Protein AF-A0A956P9X2-F1 (afdb_monomer_lite)

Secondary structure (DSSP, 8-state):
--S--S--HHHHHHHHTT---EEESSTTHHHHHTTSSEEE-TT-HHHHHHHHHHHHHSPP-HHHHHHHHHHS-HHHHHHHHHHHHHHHTT---

Radius of gyration: 16.07 Å; chains: 1; bounding box: 39×29×38 Å

Structure (mmCIF, N/CA/C/O backbone):
data_AF-A0A956P9X2-F1
#
_entry.id   AF-A0A956P9X2-F1
#
loop_
_atom_site.group_PDB
_atom_site.id
_atom_site.type_symbol
_atom_site.label_atom_id
_atom_site.label_alt_id
_atom_site.label_comp_id
_atom_site.label_asym_id
_atom_site.label_entity_id
_atom_site.label_seq_id
_atom_site.pdbx_PDB_ins_code
_atom_site.Cartn_x
_atom_site.Cartn_y
_atom_site.Cartn_z
_atom_site.occupancy
_atom_site.B_iso_or_equiv
_atom_site.auth_seq_id
_atom_site.auth_comp_id
_atom_site.auth_asym_id
_atom_site.auth_atom_id
_atom_site.pdbx_PDB_model_num
ATOM 1 N N . PRO A 1 1 ? 5.761 -8.962 -3.390 1.00 77.50 1 PRO A N 1
ATOM 2 C CA . PRO A 1 1 ? 4.279 -9.040 -3.437 1.00 77.50 1 PRO A CA 1
ATOM 3 C C . PRO A 1 1 ? 3.794 -10.295 -2.695 1.00 77.50 1 PRO A C 1
ATOM 5 O O . PRO A 1 1 ? 4.315 -11.381 -2.941 1.00 77.50 1 PRO A O 1
ATOM 8 N N . SER A 1 2 ? 2.880 -10.132 -1.736 1.00 79.62 2 SER A N 1
ATOM 9 C CA . SER A 1 2 ? 2.357 -11.211 -0.886 1.00 79.62 2 SER A CA 1
ATOM 10 C C . SER A 1 2 ? 1.257 -12.017 -1.594 1.00 79.62 2 SER A C 1
ATOM 12 O O . SER A 1 2 ? 0.611 -11.537 -2.527 1.00 79.62 2 SER A O 1
ATOM 14 N N . TRP A 1 3 ? 1.040 -13.265 -1.159 1.00 83.75 3 TRP A N 1
ATOM 15 C CA . TRP A 1 3 ? -0.036 -14.128 -1.677 1.00 83.75 3 TRP A CA 1
ATOM 16 C C . TRP A 1 3 ? -1.432 -13.635 -1.284 1.00 83.75 3 TRP A C 1
ATOM 18 O O . TRP A 1 3 ? -2.392 -13.874 -2.016 1.00 83.75 3 TRP A O 1
ATOM 28 N N . PHE A 1 4 ? -1.525 -12.944 -0.151 1.00 85.25 4 PHE A N 1
ATOM 29 C CA . PHE A 1 4 ? -2.716 -12.279 0.346 1.00 85.25 4 PHE A CA 1
ATOM 30 C C . PHE A 1 4 ? -2.280 -11.152 1.282 1.00 85.25 4 PHE A C 1
ATOM 32 O O . PHE A 1 4 ? -1.363 -11.348 2.078 1.00 85.25 4 PHE A O 1
ATOM 39 N N . GLU A 1 5 ? -2.942 -10.004 1.188 1.00 80.00 5 GLU A N 1
ATOM 40 C CA . GLU A 1 5 ? -2.684 -8.848 2.041 1.00 80.00 5 GLU A CA 1
ATOM 41 C C . GLU A 1 5 ? -4.008 -8.308 2.573 1.00 80.00 5 GLU A C 1
ATOM 43 O O . GLU A 1 5 ? -4.944 -8.077 1.796 1.00 80.00 5 GLU A O 1
ATOM 48 N N . THR A 1 6 ? -4.089 -8.116 3.892 1.00 80.31 6 THR A N 1
ATOM 49 C CA . THR A 1 6 ? -5.252 -7.479 4.520 1.00 80.31 6 THR A CA 1
ATOM 50 C C . THR A 1 6 ? -5.103 -5.968 4.530 1.00 80.31 6 THR A C 1
ATOM 52 O O . THR A 1 6 ? -6.007 -5.269 4.092 1.00 80.31 6 THR A O 1
ATOM 55 N N . CYS A 1 7 ? -3.949 -5.477 4.980 1.00 78.81 7 CYS A N 1
ATOM 56 C CA . CYS A 1 7 ? -3.555 -4.078 4.931 1.00 78.81 7 CYS A CA 1
ATOM 57 C C . CYS A 1 7 ? -2.032 -4.007 4.801 1.00 78.81 7 CYS A C 1
ATOM 59 O O . CYS A 1 7 ? -1.302 -4.309 5.745 1.00 78.81 7 CYS A O 1
ATOM 61 N N . GLY A 1 8 ? -1.542 -3.595 3.634 1.00 84.25 8 GLY A N 1
ATOM 62 C CA . GLY A 1 8 ? -0.109 -3.443 3.407 1.00 84.25 8 GLY A CA 1
ATOM 63 C C . GLY A 1 8 ? 0.407 -2.152 4.036 1.00 84.25 8 GLY A C 1
ATOM 64 O O . GLY A 1 8 ? 0.606 -1.186 3.306 1.00 84.25 8 GLY A O 1
ATOM 65 N N . LEU A 1 9 ? 0.634 -2.117 5.356 1.00 92.75 9 LEU A N 1
ATOM 66 C CA . LEU A 1 9 ? 1.110 -0.910 6.061 1.00 92.75 9 LEU A CA 1
ATOM 67 C C . LEU A 1 9 ? 2.417 -0.371 5.466 1.00 92.75 9 LEU A C 1
ATOM 69 O O . LEU A 1 9 ? 2.496 0.807 5.142 1.00 92.75 9 LEU A O 1
ATOM 73 N N . ALA A 1 10 ? 3.387 -1.246 5.194 1.00 93.50 10 ALA A N 1
ATOM 74 C CA . ALA A 1 10 ? 4.630 -0.852 4.528 1.00 93.50 10 ALA A CA 1
ATOM 75 C C . ALA A 1 10 ? 4.386 -0.267 3.120 1.00 93.50 10 ALA A C 1
ATOM 77 O O . ALA A 1 10 ? 5.082 0.646 2.680 1.00 93.50 10 ALA A O 1
ATOM 78 N N . SER A 1 11 ? 3.379 -0.772 2.400 1.00 94.38 11 SER A N 1
ATOM 79 C CA . SER A 1 11 ? 2.982 -0.227 1.097 1.00 94.38 11 SER A CA 1
ATOM 80 C C . SER A 1 11 ? 2.259 1.115 1.234 1.00 94.38 11 SER A C 1
ATOM 82 O O . SER A 1 11 ? 2.477 1.993 0.409 1.00 94.38 11 SER A O 1
ATOM 84 N N . LEU A 1 12 ? 1.450 1.314 2.278 1.00 94.69 12 LEU A N 1
ATOM 85 C CA . LEU A 1 12 ? 0.838 2.608 2.590 1.00 94.69 12 LEU A CA 1
ATOM 86 C C . LEU A 1 12 ? 1.894 3.653 2.963 1.00 94.69 12 LEU A C 1
ATOM 88 O O . LEU A 1 12 ? 1.833 4.768 2.461 1.00 94.69 12 LEU A O 1
ATOM 92 N N . GLU A 1 13 ? 2.897 3.293 3.762 1.00 95.44 13 GLU A N 1
ATOM 93 C CA . GLU A 1 13 ? 4.023 4.173 4.100 1.00 95.44 13 GLU A CA 1
ATOM 94 C C . GLU A 1 13 ? 4.819 4.572 2.851 1.00 95.44 13 GLU A C 1
ATOM 96 O O . GLU A 1 13 ? 5.082 5.754 2.624 1.00 95.44 13 GLU A O 1
ATOM 101 N N . ALA A 1 14 ? 5.151 3.606 1.988 1.00 95.00 14 ALA A N 1
ATOM 102 C CA . ALA A 1 14 ? 5.825 3.880 0.721 1.00 95.00 14 ALA A CA 1
ATOM 103 C C . ALA A 1 14 ? 4.988 4.795 -0.191 1.00 95.00 14 ALA A C 1
ATOM 105 O O . ALA A 1 14 ? 5.517 5.760 -0.749 1.00 95.00 14 ALA A O 1
ATOM 106 N N . ALA A 1 15 ? 3.684 4.530 -0.302 1.00 95.50 15 ALA 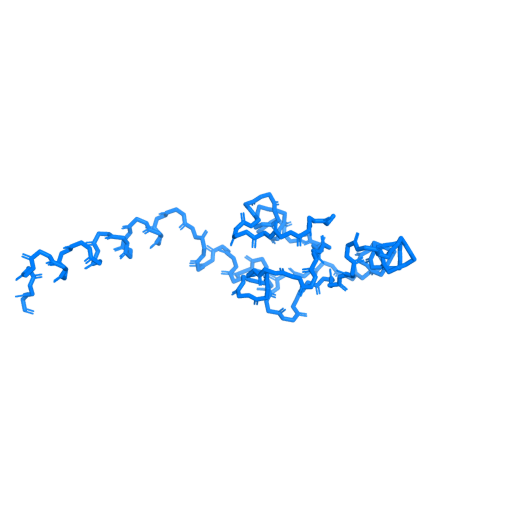A N 1
ATOM 107 C CA . ALA A 1 15 ? 2.759 5.352 -1.071 1.00 95.50 15 ALA A CA 1
ATOM 108 C C . ALA A 1 15 ? 2.648 6.779 -0.505 1.00 95.50 15 ALA A C 1
ATOM 110 O O . ALA A 1 15 ? 2.719 7.736 -1.269 1.00 95.50 15 ALA A O 1
ATOM 111 N N . ALA A 1 16 ? 2.561 6.944 0.819 1.00 94.88 16 ALA A N 1
ATOM 112 C CA . ALA A 1 16 ? 2.529 8.251 1.484 1.00 94.88 16 ALA A CA 1
ATOM 113 C C . ALA A 1 16 ? 3.801 9.079 1.225 1.00 94.88 16 ALA A C 1
ATOM 115 O O . ALA A 1 16 ? 3.746 10.305 1.173 1.00 94.88 16 ALA A O 1
ATOM 116 N N . LEU A 1 17 ? 4.941 8.417 1.005 1.00 94.81 17 LEU A N 1
ATOM 117 C CA . LEU A 1 17 ? 6.209 9.044 0.614 1.00 94.81 17 LEU A CA 1
ATOM 118 C C . LEU A 1 17 ? 6.324 9.312 -0.900 1.00 94.81 17 LEU A C 1
ATOM 120 O O . LEU A 1 17 ? 7.414 9.629 -1.386 1.00 94.81 17 LEU A O 1
ATOM 124 N N . GLY A 1 18 ? 5.233 9.154 -1.656 1.00 95.31 18 GLY A N 1
ATOM 125 C CA . GLY A 1 18 ? 5.202 9.363 -3.102 1.00 95.31 18 GLY A CA 1
ATOM 126 C C . GLY A 1 18 ? 5.984 8.314 -3.883 1.00 95.31 18 GLY A C 1
ATOM 127 O O . GLY A 1 18 ? 6.506 8.615 -4.951 1.00 95.31 18 GLY A O 1
ATOM 128 N N . ARG A 1 19 ? 6.147 7.095 -3.356 1.00 96.06 19 ARG A N 1
ATOM 129 C CA . ARG A 1 19 ? 6.844 6.015 -4.068 1.00 96.06 19 ARG A CA 1
ATOM 130 C C . ARG A 1 19 ? 5.857 5.152 -4.833 1.00 96.06 19 ARG A C 1
ATOM 132 O O . ARG A 1 19 ? 4.776 4.840 -4.344 1.00 96.06 19 ARG A O 1
ATOM 139 N N . ASN A 1 20 ? 6.274 4.724 -6.021 1.00 97.06 20 ASN A N 1
ATOM 140 C CA . ASN A 1 20 ? 5.529 3.749 -6.805 1.00 97.06 20 ASN A CA 1
ATOM 141 C C . ASN A 1 20 ? 5.503 2.421 -6.048 1.00 97.06 20 ASN A C 1
ATOM 143 O O . ASN A 1 20 ? 6.545 1.899 -5.646 1.00 97.06 20 ASN A O 1
ATOM 147 N N . VAL A 1 21 ? 4.304 1.883 -5.841 1.00 95.88 21 VAL A N 1
ATOM 148 C CA . VAL A 1 21 ? 4.095 0.658 -5.070 1.00 95.88 21 VAL A CA 1
ATOM 149 C C . VAL A 1 21 ? 3.757 -0.504 -5.992 1.00 95.88 21 VAL A C 1
ATOM 151 O O . VAL A 1 21 ? 2.839 -0.424 -6.806 1.00 95.88 21 VAL A O 1
ATOM 154 N N . VAL A 1 22 ? 4.506 -1.598 -5.845 1.00 96.56 22 VAL A N 1
ATOM 155 C CA . VAL A 1 22 ? 4.248 -2.866 -6.535 1.00 96.56 22 VAL A CA 1
ATOM 156 C C . VAL A 1 22 ? 3.606 -3.827 -5.545 1.00 96.56 22 VAL A C 1
ATOM 158 O O . VAL A 1 22 ? 4.240 -4.258 -4.578 1.00 96.56 22 VAL A O 1
ATOM 161 N N . VAL A 1 23 ? 2.350 -4.177 -5.786 1.00 96.06 23 VAL A N 1
ATOM 162 C CA . VAL A 1 23 ? 1.535 -5.009 -4.892 1.00 96.06 23 VAL A CA 1
ATOM 163 C C . VAL A 1 23 ? 0.915 -6.166 -5.665 1.00 96.06 23 VAL A C 1
ATOM 165 O O . VAL A 1 23 ? 0.860 -6.152 -6.894 1.00 96.06 23 VAL A O 1
ATOM 168 N N . SER A 1 24 ? 0.482 -7.212 -4.963 1.00 94.25 24 SER A N 1
ATOM 169 C CA . SER A 1 24 ? -0.250 -8.284 -5.634 1.00 94.25 24 SER A CA 1
ATOM 170 C C . SER A 1 24 ? -1.652 -7.830 -6.031 1.00 94.25 24 SER A C 1
ATOM 172 O O . SER A 1 24 ? -2.257 -6.969 -5.389 1.00 94.25 24 SER A O 1
ATOM 174 N N . ASP A 1 25 ? -2.194 -8.456 -7.069 1.00 89.81 25 ASP A N 1
ATOM 175 C CA . ASP A 1 25 ? -3.586 -8.314 -7.508 1.00 89.81 25 ASP A CA 1
ATOM 176 C C . ASP A 1 25 ? -4.605 -9.051 -6.615 1.00 89.81 25 ASP A C 1
ATOM 178 O O . ASP A 1 25 ? -5.771 -9.193 -6.986 1.00 89.81 25 ASP A O 1
ATOM 182 N N . ARG A 1 26 ? -4.181 -9.507 -5.429 1.00 90.25 26 ARG A N 1
ATOM 183 C CA . ARG A 1 26 ? -4.960 -10.344 -4.508 1.00 90.25 26 ARG A CA 1
ATOM 184 C C . ARG A 1 26 ? -5.294 -9.619 -3.211 1.00 90.25 26 ARG A C 1
ATOM 186 O O . ARG A 1 26 ? -4.675 -8.622 -2.851 1.00 90.25 26 ARG A O 1
ATOM 193 N N . GLY A 1 27 ? -6.239 -10.186 -2.462 1.00 86.88 27 GLY A N 1
ATOM 194 C CA . GLY A 1 27 ? -6.658 -9.656 -1.166 1.00 86.88 27 GLY A CA 1
ATOM 195 C C . GLY A 1 27 ? -7.351 -8.304 -1.294 1.00 86.88 27 GLY A C 1
ATOM 196 O O . GLY A 1 27 ? -8.173 -8.113 -2.191 1.00 86.88 27 GLY A O 1
ATOM 197 N N . TYR A 1 28 ? -7.029 -7.377 -0.392 1.00 89.19 28 TYR A N 1
ATOM 198 C CA . TYR A 1 28 ? -7.688 -6.068 -0.326 1.00 89.19 28 TYR A CA 1
ATOM 199 C C . TYR A 1 28 ? -6.837 -4.915 -0.875 1.00 89.19 28 TYR A C 1
ATOM 201 O O . TYR A 1 28 ? -7.195 -3.756 -0.699 1.00 89.19 28 TYR A O 1
ATOM 209 N N . THR A 1 29 ? -5.739 -5.189 -1.583 1.00 90.69 29 THR A N 1
ATOM 210 C CA . THR A 1 29 ? -4.801 -4.157 -2.072 1.00 90.69 29 THR A CA 1
ATOM 211 C C . THR A 1 29 ? -5.484 -3.071 -2.912 1.00 90.69 29 THR A C 1
ATOM 213 O O . THR A 1 29 ? -5.235 -1.884 -2.700 1.00 90.69 29 THR A O 1
ATOM 216 N N . ARG A 1 30 ? -6.431 -3.446 -3.781 1.00 92.56 30 ARG A N 1
ATOM 217 C CA . ARG A 1 30 ? -7.207 -2.495 -4.603 1.00 92.56 30 ARG A CA 1
ATOM 218 C C . ARG A 1 30 ? -8.083 -1.533 -3.806 1.00 92.56 30 ARG A C 1
ATOM 220 O O . ARG A 1 30 ? -8.327 -0.430 -4.281 1.00 92.56 30 ARG A O 1
ATOM 227 N N . TRP A 1 31 ? -8.512 -1.903 -2.600 1.00 91.62 31 TRP A N 1
ATOM 228 C CA . TRP A 1 31 ? -9.291 -1.009 -1.738 1.00 91.62 31 TRP A CA 1
ATOM 229 C C . TRP A 1 31 ? -8.463 0.175 -1.236 1.00 91.62 31 TRP A C 1
ATOM 231 O O . TRP A 1 31 ? -9.002 1.261 -1.051 1.00 91.62 31 TRP A O 1
ATOM 241 N N . TYR A 1 32 ? -7.158 -0.026 -1.042 1.00 91.69 32 TYR A N 1
ATOM 242 C CA . TYR A 1 32 ? -6.244 1.016 -0.574 1.00 91.69 32 TYR A CA 1
ATOM 243 C C . TYR A 1 32 ? -5.641 1.814 -1.734 1.00 91.69 32 TYR A C 1
ATOM 245 O O . TYR A 1 32 ? -5.578 3.045 -1.692 1.00 91.69 32 TYR A O 1
ATOM 253 N N . PHE A 1 33 ? -5.190 1.121 -2.783 1.00 93.44 33 PHE A N 1
ATOM 254 C CA . PHE A 1 33 ? -4.367 1.738 -3.823 1.00 93.44 33 PHE A CA 1
ATOM 255 C C . PHE A 1 33 ? -5.114 2.044 -5.129 1.00 93.44 33 PHE A C 1
ATOM 257 O O . PHE A 1 33 ? -4.583 2.774 -5.964 1.00 93.44 33 PHE A O 1
ATOM 264 N N . GLY A 1 34 ? -6.350 1.559 -5.305 1.00 93.25 34 GLY A N 1
ATOM 265 C CA . GLY A 1 34 ? -7.146 1.819 -6.510 1.00 93.25 34 GLY A CA 1
ATOM 266 C C . GLY A 1 34 ? -6.408 1.386 -7.777 1.00 93.25 34 GLY A C 1
ATOM 267 O O . GLY A 1 34 ? -5.838 0.299 -7.809 1.00 93.25 34 GLY A O 1
ATOM 268 N N . ASP A 1 35 ? -6.361 2.244 -8.793 1.00 94.06 35 ASP A N 1
ATOM 269 C CA . ASP A 1 35 ? -5.609 1.997 -10.034 1.00 94.06 35 ASP A CA 1
ATOM 270 C C . ASP A 1 35 ? -4.216 2.657 -10.044 1.00 94.06 35 ASP A C 1
ATOM 272 O O . ASP A 1 35 ? -3.523 2.647 -11.056 1.00 94.06 35 ASP A O 1
ATOM 276 N N . GLU A 1 36 ? -3.778 3.210 -8.910 1.00 94.81 36 GLU A N 1
ATOM 277 C CA . GLU A 1 36 ? -2.537 3.994 -8.787 1.00 94.81 36 GLU A CA 1
ATOM 278 C C . GLU A 1 36 ? -1.352 3.166 -8.254 1.00 94.81 36 GLU A C 1
ATOM 280 O O . GLU A 1 36 ? -0.339 3.708 -7.814 1.00 94.81 36 GLU A O 1
ATOM 285 N N . ALA A 1 37 ? -1.467 1.837 -8.288 1.00 95.50 37 ALA A N 1
ATOM 286 C CA . ALA A 1 37 ? -0.400 0.900 -7.952 1.00 95.50 37 ALA A CA 1
ATOM 287 C C . ALA A 1 37 ? -0.103 -0.052 -9.113 1.00 95.50 37 ALA A C 1
ATOM 289 O O . ALA A 1 37 ? -0.938 -0.305 -9.981 1.00 95.50 37 ALA A O 1
ATOM 290 N N . PHE A 1 38 ? 1.090 -0.637 -9.088 1.00 97.06 38 PHE A N 1
ATOM 291 C CA . PHE A 1 38 ? 1.513 -1.646 -10.049 1.00 97.06 38 PHE A CA 1
ATOM 292 C C . PHE A 1 38 ? 1.111 -3.024 -9.528 1.00 97.06 38 PHE A C 1
ATOM 294 O O . PHE A 1 38 ? 1.704 -3.548 -8.582 1.00 97.06 38 PHE A O 1
ATOM 301 N N . TYR A 1 39 ? 0.080 -3.604 -10.139 1.00 96.81 39 TYR A N 1
ATOM 302 C CA . TYR A 1 39 ? -0.457 -4.905 -9.749 1.00 96.81 39 TYR A CA 1
ATOM 303 C C . TYR A 1 39 ? 0.237 -6.042 -10.488 1.00 96.81 39 TYR A C 1
ATOM 305 O O . TYR A 1 39 ? 0.317 -6.042 -11.716 1.00 96.81 39 TYR A O 1
ATOM 313 N N . VAL A 1 40 ? 0.704 -7.033 -9.733 1.00 97.50 40 VAL A N 1
ATOM 314 C CA . VAL A 1 40 ? 1.376 -8.219 -10.275 1.00 97.50 40 VAL A CA 1
ATOM 315 C C . VAL A 1 40 ? 0.740 -9.501 -9.757 1.00 97.50 40 VAL A C 1
ATOM 317 O O . VAL A 1 40 ? 0.236 -9.542 -8.636 1.00 97.50 40 VAL A O 1
ATOM 320 N N . ASP A 1 41 ? 0.832 -10.570 -10.542 1.00 96.06 41 ASP A N 1
ATOM 321 C CA . ASP A 1 41 ? 0.506 -11.912 -10.068 1.00 96.06 41 ASP A CA 1
ATOM 322 C C . ASP A 1 41 ? 1.678 -12.421 -9.207 1.00 96.06 41 ASP A C 1
ATOM 324 O O . ASP A 1 41 ? 2.772 -12.662 -9.735 1.00 96.06 41 ASP A O 1
ATOM 328 N N . PRO A 1 42 ? 1.499 -12.615 -7.887 1.00 95.00 42 PRO A N 1
ATOM 329 C CA . PRO A 1 42 ? 2.590 -13.020 -7.003 1.00 95.00 42 PRO A CA 1
ATOM 330 C C . PRO A 1 42 ? 3.042 -14.474 -7.232 1.00 95.00 42 PRO A C 1
ATOM 332 O O . PRO A 1 42 ? 4.066 -14.881 -6.688 1.00 95.00 42 PRO A O 1
ATOM 335 N N . SER A 1 43 ? 2.308 -15.260 -8.029 1.00 96.44 43 SER A N 1
ATOM 336 C CA . SER A 1 43 ? 2.702 -16.615 -8.435 1.00 96.44 43 SER A CA 1
ATOM 337 C C . SER A 1 43 ? 3.551 -16.652 -9.709 1.00 96.44 43 SER A C 1
ATOM 339 O O . SER A 1 43 ? 4.107 -17.693 -10.054 1.00 96.44 43 SER A O 1
ATOM 341 N N . ASN A 1 44 ? 3.693 -15.513 -10.394 1.00 97.56 44 ASN A N 1
ATOM 342 C CA . ASN A 1 44 ? 4.352 -15.417 -11.687 1.00 97.56 44 ASN A CA 1
ATOM 343 C C . ASN A 1 44 ? 5.573 -14.488 -11.619 1.00 97.56 44 ASN A C 1
ATOM 345 O O . ASN A 1 44 ? 5.458 -13.262 -11.643 1.00 97.56 44 ASN A O 1
ATOM 349 N N . LEU A 1 45 ? 6.774 -15.074 -11.618 1.00 97.69 45 LEU A N 1
ATOM 350 C CA . LEU A 1 45 ? 8.034 -14.322 -11.561 1.00 97.69 45 LEU A CA 1
ATOM 351 C C . LEU A 1 45 ? 8.202 -13.313 -12.709 1.00 97.69 45 LEU A C 1
ATOM 353 O O . LEU A 1 45 ? 8.764 -12.238 -12.495 1.00 97.69 45 LEU A O 1
ATOM 357 N N . ALA A 1 46 ? 7.709 -13.625 -13.911 1.00 98.19 46 ALA A N 1
ATOM 358 C CA . ALA A 1 46 ? 7.783 -12.706 -15.044 1.00 98.19 46 ALA A CA 1
ATOM 359 C C . ALA A 1 46 ? 6.873 -11.485 -14.836 1.00 98.19 46 ALA A C 1
ATOM 361 O O . ALA A 1 46 ? 7.283 -10.365 -15.143 1.00 98.19 46 ALA A O 1
ATOM 362 N N . SER A 1 47 ? 5.684 -11.685 -14.253 1.00 98.06 47 SER A N 1
ATOM 363 C CA . SER A 1 47 ? 4.775 -10.594 -13.872 1.00 98.06 47 SER A CA 1
ATOM 364 C C . SER A 1 47 ? 5.420 -9.674 -12.834 1.00 98.06 47 SER A C 1
ATOM 366 O O . SER A 1 47 ? 5.446 -8.461 -13.029 1.00 98.06 47 SER A O 1
ATOM 368 N N . ILE A 1 48 ? 6.031 -10.247 -11.791 1.00 98.00 48 ILE A N 1
ATOM 369 C CA . ILE A 1 48 ? 6.722 -9.481 -10.743 1.00 98.00 48 ILE A CA 1
ATOM 370 C C . ILE A 1 48 ? 7.864 -8.657 -11.339 1.00 98.00 48 ILE A C 1
ATOM 372 O O . ILE A 1 48 ? 7.949 -7.455 -11.095 1.00 98.00 48 ILE A O 1
ATOM 376 N N . ARG A 1 49 ? 8.730 -9.288 -12.144 1.00 98.31 49 ARG A N 1
ATOM 377 C CA . ARG A 1 49 ? 9.852 -8.599 -12.793 1.00 98.31 49 ARG A CA 1
ATOM 378 C C . ARG A 1 49 ? 9.362 -7.433 -13.646 1.00 98.31 49 ARG A C 1
ATOM 380 O O . ARG A 1 49 ? 9.916 -6.343 -13.546 1.00 98.31 49 ARG A O 1
ATOM 387 N N . LYS A 1 50 ? 8.341 -7.669 -14.471 1.00 98.44 50 LYS A N 1
ATOM 388 C CA . LYS A 1 50 ? 7.750 -6.646 -15.332 1.00 98.44 50 LYS A CA 1
ATOM 389 C C . LYS A 1 50 ? 7.218 -5.472 -14.504 1.00 98.44 50 LYS A C 1
ATOM 391 O O . LYS A 1 50 ? 7.641 -4.350 -14.747 1.00 98.44 50 LYS A O 1
ATOM 396 N N . GLY A 1 51 ? 6.387 -5.735 -13.495 1.00 98.00 51 GLY A N 1
ATOM 397 C CA . GLY A 1 51 ? 5.788 -4.679 -12.673 1.00 98.00 51 GLY A CA 1
ATOM 398 C C . GLY A 1 51 ? 6.813 -3.855 -11.890 1.00 98.00 51 GLY A C 1
ATOM 399 O O . GLY A 1 51 ? 6.646 -2.650 -11.753 1.00 98.00 51 GLY A O 1
ATOM 400 N N . VAL A 1 52 ? 7.909 -4.469 -11.426 1.00 98.00 52 VAL A N 1
ATOM 401 C CA . VAL A 1 52 ? 9.008 -3.733 -10.773 1.00 98.00 52 VAL A CA 1
ATOM 402 C C . VAL A 1 52 ? 9.723 -2.801 -11.749 1.00 98.00 52 VAL A C 1
ATOM 404 O O . VAL A 1 52 ? 9.990 -1.657 -11.395 1.00 98.00 52 VAL A O 1
ATOM 407 N N . LEU A 1 53 ? 10.022 -3.263 -12.965 1.00 98.50 53 LEU A N 1
ATOM 408 C CA . LEU A 1 53 ? 10.665 -2.423 -13.980 1.00 98.50 53 LEU A CA 1
ATOM 409 C C . LEU A 1 53 ? 9.742 -1.286 -14.433 1.00 98.50 53 LEU A C 1
ATOM 411 O O . LEU A 1 53 ? 10.184 -0.149 -14.536 1.00 98.50 53 LEU A O 1
ATOM 415 N N . GLU A 1 54 ? 8.455 -1.566 -14.635 1.00 98.12 54 GLU A N 1
ATOM 416 C CA . GLU A 1 54 ? 7.462 -0.539 -14.971 1.00 98.12 54 GLU A CA 1
ATOM 417 C C . GLU A 1 54 ? 7.340 0.514 -13.862 1.00 98.12 54 GLU A C 1
ATOM 419 O O . GLU A 1 54 ? 7.348 1.708 -14.148 1.00 98.12 54 GLU A O 1
ATOM 424 N N . ALA A 1 55 ? 7.304 0.090 -12.596 1.00 97.44 55 ALA A N 1
ATOM 425 C CA . ALA A 1 55 ? 7.269 1.002 -11.457 1.00 97.44 55 ALA A CA 1
ATOM 426 C C . ALA A 1 55 ? 8.548 1.840 -11.314 1.00 97.44 55 ALA A C 1
ATOM 428 O O . ALA A 1 55 ? 8.477 2.970 -10.836 1.00 97.44 55 ALA A O 1
ATOM 429 N N . TRP A 1 56 ? 9.703 1.293 -11.700 1.00 97.31 56 TRP A N 1
ATOM 430 C CA . TRP A 1 56 ? 10.992 1.986 -11.654 1.00 97.31 56 TRP A CA 1
ATOM 431 C C . TRP A 1 56 ? 11.105 3.091 -12.710 1.00 97.31 56 TRP A C 1
ATOM 433 O O . TRP A 1 56 ? 11.611 4.169 -12.413 1.00 97.31 56 TRP A O 1
ATOM 443 N N . GLU A 1 57 ? 10.615 2.833 -13.924 1.00 98.00 57 GLU A N 1
ATOM 444 C CA . GLU A 1 57 ? 10.660 3.785 -15.043 1.00 98.00 57 GLU A CA 1
ATOM 445 C C . GLU A 1 57 ? 9.540 4.838 -14.982 1.00 98.00 57 GLU A C 1
ATOM 447 O O . GLU A 1 57 ? 9.654 5.919 -15.562 1.00 98.00 57 GLU A O 1
ATOM 452 N N . ALA A 1 58 ? 8.433 4.538 -14.299 1.00 96.81 58 ALA A N 1
ATOM 453 C CA . ALA A 1 58 ? 7.304 5.449 -14.185 1.00 96.81 58 ALA A CA 1
ATOM 454 C C . ALA A 1 58 ? 7.604 6.650 -13.265 1.00 96.81 58 ALA A C 1
ATOM 456 O O . ALA A 1 58 ? 8.306 6.515 -12.258 1.00 96.81 58 ALA A O 1
ATOM 457 N N . PRO A 1 59 ? 7.006 7.825 -13.533 1.00 95.62 59 PRO A N 1
ATOM 458 C CA . PRO A 1 59 ? 7.084 8.945 -12.606 1.00 95.62 59 PRO A CA 1
ATOM 459 C C . PRO A 1 59 ? 6.433 8.596 -11.250 1.00 95.62 59 PRO A C 1
ATOM 461 O O . PRO A 1 59 ? 5.541 7.743 -11.200 1.00 95.62 59 PRO A O 1
ATOM 464 N N . PRO A 1 60 ? 6.850 9.251 -10.151 1.00 91.75 60 PRO A N 1
ATOM 465 C CA . PRO A 1 60 ? 6.231 9.098 -8.834 1.00 91.75 60 PRO A CA 1
ATOM 466 C C . PRO A 1 60 ? 4.719 9.384 -8.823 1.00 91.75 60 PRO A C 1
ATOM 468 O O . PRO A 1 60 ? 4.277 10.393 -9.372 1.00 91.75 60 PRO A O 1
ATOM 471 N N . GLN A 1 61 ? 3.934 8.544 -8.140 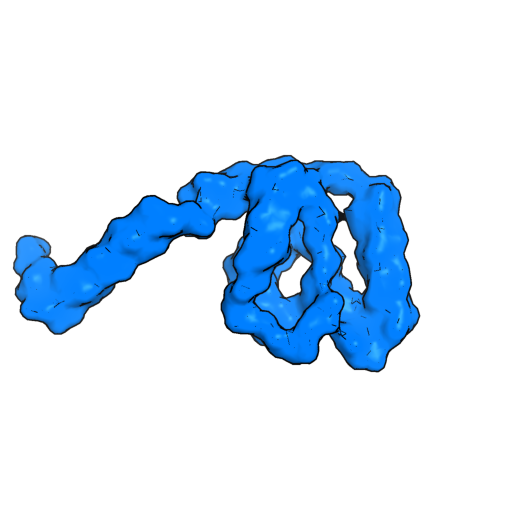1.00 89.31 61 GLN A N 1
ATOM 472 C CA . GLN A 1 61 ? 2.486 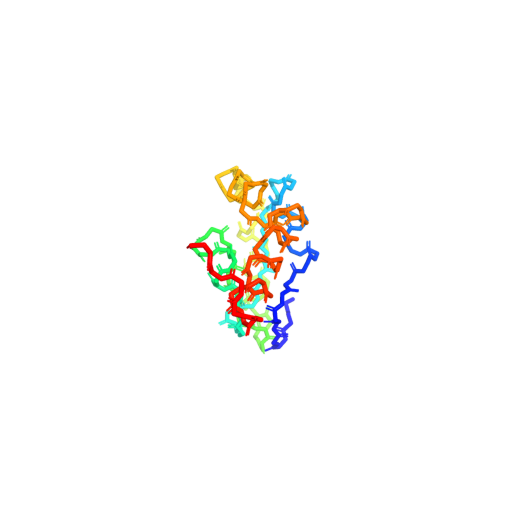8.737 -7.955 1.00 89.31 61 GLN A CA 1
ATOM 473 C C . GLN A 1 61 ? 2.174 9.713 -6.806 1.00 89.31 61 GLN A C 1
ATOM 475 O O . GLN A 1 61 ? 2.021 9.314 -5.649 1.00 89.31 61 GLN A O 1
ATOM 480 N N . THR A 1 62 ? 2.066 11.009 -7.108 1.00 91.88 62 THR A N 1
ATOM 481 C CA . THR A 1 62 ? 1.782 12.047 -6.096 1.00 91.88 62 THR A CA 1
ATOM 482 C C . THR A 1 62 ? 0.323 12.065 -5.639 1.00 91.88 62 THR A C 1
ATOM 484 O O . THR A 1 62 ? 0.055 12.309 -4.466 1.00 91.88 62 THR A O 1
ATOM 487 N N . THR A 1 63 ? -0.625 11.743 -6.521 1.00 94.94 63 THR A N 1
ATOM 488 C CA . THR A 1 63 ? -2.066 11.702 -6.207 1.00 94.94 63 THR A CA 1
ATOM 489 C C . THR A 1 63 ? -2.402 10.614 -5.189 1.00 94.94 63 THR A C 1
ATOM 491 O O . THR A 1 63 ? -3.155 10.852 -4.240 1.00 94.94 63 THR A O 1
ATOM 494 N N . LEU A 1 64 ? -1.776 9.440 -5.324 1.00 95.06 64 LEU A N 1
ATOM 495 C CA . LEU A 1 64 ? -1.901 8.363 -4.350 1.00 95.06 64 LEU A CA 1
ATOM 496 C C . LEU A 1 64 ? -1.346 8.794 -2.990 1.00 95.06 64 LEU A C 1
ATOM 498 O O . LEU A 1 64 ? -1.992 8.550 -1.972 1.00 95.06 64 LEU A O 1
ATOM 502 N N . ALA A 1 65 ? -0.190 9.463 -2.966 1.00 96.00 65 ALA A N 1
ATOM 503 C CA . ALA A 1 65 ? 0.409 9.962 -1.730 1.00 96.00 65 ALA A CA 1
ATOM 504 C C . ALA A 1 65 ? -0.531 10.924 -0.990 1.00 96.00 65 ALA A C 1
ATOM 506 O O . ALA A 1 65 ? -0.778 10.754 0.205 1.00 96.00 65 ALA A O 1
ATOM 507 N N . GLU A 1 66 ? -1.123 11.878 -1.713 1.00 96.19 66 GLU A N 1
ATOM 508 C CA . GLU A 1 66 ? -2.107 12.819 -1.171 1.00 96.19 66 GLU A CA 1
ATOM 509 C C . GLU A 1 66 ? -3.353 12.108 -0.630 1.00 96.19 66 GLU A C 1
ATOM 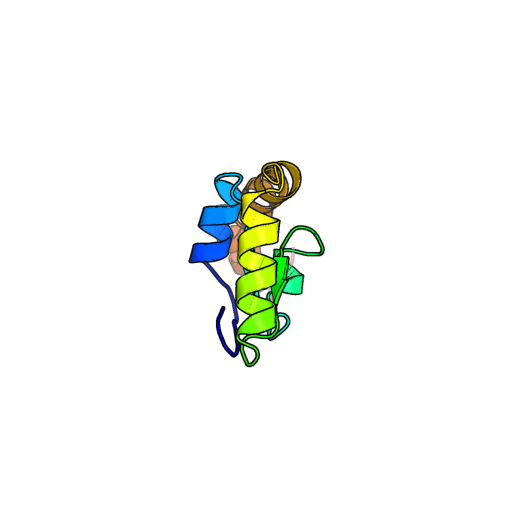511 O O . GLU A 1 66 ? -3.860 12.467 0.436 1.00 96.19 66 GLU A O 1
ATOM 516 N N . ARG A 1 67 ? -3.852 11.080 -1.333 1.00 95.81 67 ARG A N 1
ATOM 517 C CA . ARG A 1 67 ? -4.992 10.289 -0.851 1.00 95.81 67 ARG A CA 1
ATOM 518 C C . ARG A 1 67 ? -4.641 9.527 0.419 1.00 95.81 67 ARG A C 1
ATOM 520 O O . ARG A 1 67 ? -5.403 9.597 1.381 1.00 95.81 67 ARG A O 1
ATOM 527 N N . VAL A 1 68 ? -3.505 8.831 0.448 1.00 95.50 68 VAL A N 1
ATOM 528 C CA . VAL A 1 68 ? -3.077 8.053 1.619 1.00 95.50 68 VAL A CA 1
ATOM 529 C C . VAL A 1 68 ? -2.907 8.963 2.836 1.00 95.50 68 VAL A C 1
ATOM 531 O O . VAL A 1 68 ? -3.468 8.668 3.891 1.00 95.50 68 VAL A O 1
ATOM 534 N N . ALA A 1 69 ? -2.225 10.101 2.672 1.00 94.38 69 ALA A N 1
ATOM 535 C CA . ALA A 1 69 ? -2.011 11.078 3.739 1.00 94.38 69 ALA A CA 1
ATOM 536 C C . ALA A 1 69 ? -3.313 11.713 4.260 1.00 94.38 69 ALA A C 1
ATOM 538 O O . ALA A 1 69 ? -3.359 12.181 5.394 1.00 94.38 69 ALA A O 1
ATOM 539 N N . ARG A 1 70 ? -4.377 11.735 3.450 1.00 95.00 70 ARG A N 1
ATOM 540 C CA . ARG A 1 70 ? -5.688 12.271 3.835 1.00 95.00 70 ARG A CA 1
ATOM 541 C C . ARG A 1 70 ? -6.608 11.225 4.466 1.00 95.00 70 ARG A C 1
ATOM 543 O O . ARG A 1 70 ? -7.378 11.553 5.367 1.00 95.00 70 ARG A O 1
ATOM 550 N N . GLU A 1 71 ? -6.606 9.998 3.953 1.00 94.19 71 GLU A N 1
ATOM 551 C CA . GLU A 1 71 ? -7.666 9.016 4.229 1.00 94.19 71 GLU A CA 1
ATOM 552 C C . GLU A 1 71 ? -7.246 7.885 5.164 1.00 94.19 71 GLU A C 1
ATOM 554 O O . GLU A 1 71 ? -8.097 7.359 5.883 1.00 94.19 71 GLU A O 1
ATOM 559 N N . PHE A 1 72 ? -5.962 7.522 5.176 1.00 94.62 72 PHE A N 1
ATOM 560 C CA . PHE A 1 72 ? -5.464 6.325 5.860 1.00 94.62 72 PHE A CA 1
ATOM 561 C C . PHE A 1 72 ? -4.506 6.658 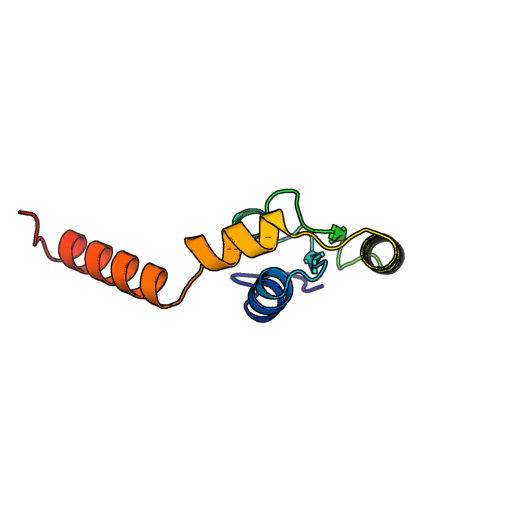7.008 1.00 94.62 72 PHE A C 1
ATOM 563 O O . PHE A 1 72 ? -3.545 5.932 7.255 1.00 94.62 72 PHE A O 1
ATOM 570 N N . THR A 1 73 ? -4.764 7.756 7.722 1.00 95.00 73 THR A N 1
ATOM 571 C CA . THR A 1 73 ? -3.985 8.132 8.908 1.00 95.00 73 THR A CA 1
ATOM 572 C C . THR A 1 73 ? -4.470 7.414 10.166 1.00 95.00 73 THR A C 1
ATOM 574 O O . THR A 1 73 ? -5.609 6.932 10.246 1.00 95.00 73 THR A O 1
ATOM 577 N N . TRP A 1 74 ? -3.610 7.372 11.185 1.00 95.44 74 TRP A N 1
ATOM 578 C CA . TRP A 1 74 ? -3.973 6.833 12.493 1.00 95.44 74 TRP A CA 1
ATOM 579 C C . TRP A 1 74 ? -5.066 7.663 13.169 1.00 95.44 74 TRP A C 1
ATOM 581 O O . TRP A 1 74 ? -5.975 7.086 13.758 1.00 95.44 74 TRP A O 1
ATOM 591 N N . GLU A 1 75 ? -5.048 8.987 13.016 1.00 97.25 75 GLU A N 1
ATOM 592 C CA . GLU A 1 75 ? -6.056 9.894 13.574 1.00 97.25 75 GLU A CA 1
ATOM 593 C C . GLU A 1 75 ? -7.440 9.612 12.978 1.00 97.25 75 GLU A C 1
ATOM 595 O O . GLU A 1 75 ? -8.395 9.368 13.713 1.00 97.25 75 GLU A O 1
ATOM 600 N N . ARG A 1 76 ? -7.549 9.536 11.643 1.00 96.31 76 ARG A N 1
ATOM 601 C CA . ARG A 1 76 ? -8.804 9.179 10.956 1.00 96.31 76 ARG A CA 1
ATOM 602 C C . ARG A 1 76 ? -9.280 7.783 11.345 1.00 96.31 76 ARG A C 1
ATOM 604 O O . ARG A 1 76 ? -10.483 7.553 11.476 1.00 96.31 76 ARG A O 1
ATOM 611 N N . THR A 1 77 ? -8.350 6.845 11.519 1.00 95.81 77 THR A N 1
ATOM 612 C CA . THR A 1 77 ? -8.667 5.484 11.969 1.00 95.81 77 THR A CA 1
ATOM 613 C C . THR A 1 77 ? -9.235 5.498 13.386 1.00 95.81 77 THR A C 1
ATOM 615 O O . THR A 1 77 ? -10.254 4.851 13.628 1.00 95.81 77 THR A O 1
ATOM 618 N N . ALA A 1 78 ? -8.639 6.267 14.300 1.00 97.62 78 ALA A N 1
ATOM 619 C CA . ALA A 1 78 ? -9.109 6.411 15.674 1.00 97.62 78 ALA A CA 1
ATOM 620 C C . ALA A 1 78 ? -10.513 7.032 15.727 1.00 97.62 78 ALA A C 1
ATOM 622 O O . ALA A 1 78 ? -11.412 6.431 16.310 1.00 97.62 78 ALA A O 1
ATOM 623 N N . GLU A 1 79 ? -10.736 8.151 15.033 1.00 97.56 79 GLU A N 1
ATOM 624 C CA . GLU A 1 79 ? -12.039 8.831 14.968 1.00 97.56 79 GLU A CA 1
ATOM 625 C C . GLU A 1 79 ? -13.146 7.916 14.418 1.00 97.56 79 GLU A C 1
ATOM 627 O O . GLU A 1 79 ? -1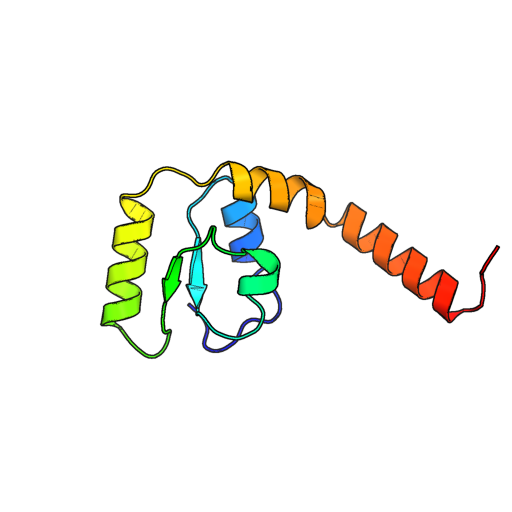4.239 7.824 14.977 1.00 97.56 79 GLU A O 1
ATOM 632 N N . ARG A 1 80 ? -12.874 7.194 13.320 1.00 96.94 80 ARG A N 1
ATOM 633 C CA . ARG A 1 80 ? -13.846 6.257 12.728 1.00 96.94 80 ARG A CA 1
ATOM 634 C C . ARG A 1 80 ? -14.135 5.078 13.652 1.00 96.94 80 ARG A C 1
ATOM 636 O O . ARG A 1 80 ? -15.274 4.618 13.712 1.00 96.94 80 ARG A O 1
ATOM 643 N N . THR A 1 81 ? -13.117 4.593 14.357 1.00 97.06 81 THR A N 1
ATOM 644 C CA . THR A 1 81 ? -13.249 3.486 15.309 1.00 97.06 81 THR A CA 1
ATOM 645 C C . THR A 1 81 ? -14.075 3.908 16.523 1.00 97.06 81 THR A C 1
ATOM 647 O O . THR A 1 81 ? -14.991 3.189 16.915 1.00 97.06 81 THR A O 1
ATOM 650 N N . GLU A 1 82 ? -13.820 5.096 17.076 1.00 97.38 82 GLU A N 1
ATOM 651 C CA . GLU A 1 82 ? -14.612 5.680 18.162 1.00 97.38 82 GLU A CA 1
ATOM 652 C C . GLU A 1 82 ? -16.078 5.855 17.750 1.00 97.38 82 GLU A C 1
ATOM 654 O O . GLU A 1 82 ? -16.976 5.376 18.444 1.00 97.38 82 GLU A O 1
ATOM 659 N N . ALA A 1 83 ? -16.332 6.462 16.587 1.00 96.88 83 ALA A N 1
ATOM 660 C CA . ALA A 1 83 ? -17.686 6.657 16.075 1.00 96.88 83 ALA A CA 1
ATOM 661 C C . ALA A 1 83 ? -18.436 5.325 15.891 1.00 96.88 83 ALA A C 1
ATOM 663 O O . ALA A 1 83 ? -19.628 5.223 16.197 1.00 96.88 83 ALA A O 1
ATOM 664 N N . ALA A 1 84 ? -17.743 4.283 15.420 1.00 97.56 84 ALA A N 1
ATOM 665 C CA . ALA A 1 84 ? -18.314 2.946 15.297 1.00 97.56 84 ALA A CA 1
ATOM 666 C C . ALA A 1 84 ? -18.677 2.349 16.667 1.00 97.56 84 ALA A C 1
ATOM 668 O O . ALA A 1 84 ? -19.769 1.793 16.811 1.00 97.56 84 ALA A O 1
ATOM 669 N N . TYR A 1 85 ? -17.814 2.502 17.677 1.00 97.06 85 TYR A N 1
ATOM 670 C CA . TYR A 1 85 ? -18.112 2.061 19.040 1.00 97.06 85 TYR A CA 1
ATOM 671 C C . TYR A 1 85 ? -19.281 2.827 19.662 1.00 97.06 85 TYR A C 1
ATOM 673 O O . TYR A 1 85 ? -20.178 2.192 20.214 1.00 97.06 85 TYR A O 1
ATOM 681 N N . ALA A 1 86 ? -19.329 4.156 19.526 1.00 96.19 86 ALA A N 1
ATOM 682 C CA . ALA A 1 86 ? -20.440 4.973 20.020 1.00 96.19 86 ALA A CA 1
ATOM 683 C C . ALA A 1 86 ? -21.781 4.518 19.420 1.00 96.19 86 ALA A C 1
ATOM 685 O O . ALA A 1 86 ? -22.753 4.294 20.146 1.00 96.19 86 ALA A O 1
ATOM 686 N N . LYS A 1 87 ? -21.803 4.268 18.103 1.00 96.31 87 LYS A N 1
ATOM 687 C CA . LYS A 1 87 ? -22.975 3.738 17.396 1.00 96.31 87 LYS A CA 1
ATOM 688 C C . LYS A 1 87 ? -23.382 2.351 17.898 1.00 96.31 87 LYS A C 1
ATOM 690 O O . LYS A 1 87 ? -24.566 2.107 18.113 1.00 96.31 87 LYS A O 1
ATOM 695 N N . ALA A 1 88 ? -22.425 1.440 18.072 1.00 96.19 88 ALA A N 1
ATOM 696 C CA . ALA A 1 88 ? -22.698 0.082 18.541 1.00 96.19 88 ALA A CA 1
ATOM 697 C C . ALA A 1 88 ? -23.210 0.053 19.991 1.00 96.19 88 ALA A C 1
ATOM 699 O O . ALA A 1 88 ? -24.059 -0.769 20.325 1.00 96.19 88 ALA A O 1
ATOM 700 N N . ALA A 1 89 ? -22.733 0.969 20.837 1.00 92.94 89 ALA A N 1
ATOM 701 C CA . ALA A 1 89 ? -23.134 1.089 22.236 1.00 92.94 89 ALA A CA 1
ATOM 702 C C . ALA A 1 89 ? -24.493 1.793 22.444 1.00 92.94 89 ALA A C 1
ATOM 704 O O . ALA A 1 89 ? -24.913 1.974 23.585 1.00 92.94 89 ALA A O 1
ATOM 705 N N . GLY A 1 90 ? -25.186 2.202 21.373 1.00 78.25 90 GLY A N 1
ATOM 706 C CA . GLY A 1 90 ? -26.463 2.921 21.461 1.00 78.25 90 GLY A CA 1
ATOM 707 C C . GLY A 1 90 ? -26.326 4.406 21.813 1.00 78.25 90 GLY A C 1
ATOM 708 O O . GLY A 1 90 ? -27.332 5.072 22.044 1.00 78.25 90 GLY A O 1
ATOM 709 N N . GLY A 1 91 ? -25.102 4.942 21.819 1.00 63.28 91 GLY A N 1
ATOM 710 C CA . GLY A 1 91 ? -24.819 6.370 21.940 1.00 63.28 91 GLY A CA 1
ATOM 711 C C . GLY A 1 91 ? -25.063 7.087 20.616 1.00 63.28 91 GLY A C 1
ATOM 712 O O . GLY A 1 91 ? -24.125 7.551 19.976 1.00 63.28 91 GLY A O 1
ATOM 713 N N . GLY A 1 92 ? -26.319 7.124 20.177 1.00 56.66 92 GLY A N 1
ATOM 714 C CA . GLY A 1 92 ? -26.780 8.054 19.153 1.00 56.66 92 GLY A CA 1
ATOM 715 C C . GLY A 1 92 ? -27.401 9.266 19.836 1.00 56.66 92 GLY A C 1
ATOM 716 O O . GLY A 1 92 ? -28.382 9.110 20.561 1.00 56.66 92 GLY A O 1
ATOM 717 N N . ALA A 1 93 ? -26.815 10.444 19.625 1.00 49.91 93 ALA A N 1
ATOM 718 C CA . ALA A 1 93 ? -27.578 11.688 19.677 1.00 49.91 93 ALA A CA 1
ATOM 719 C C . ALA A 1 93 ? -28.475 11.779 18.434 1.00 49.91 93 ALA A C 1
ATOM 721 O O . ALA A 1 93 ? -28.030 11.297 17.363 1.00 49.91 93 ALA A O 1
#

Foldseek 3Di:
DDPEDADPVVQLVCLLVQAAAEDEPHYCPCVLQPPRHQYFHPVDPVRSVVSVVVSVPDGGDVVSSVCSVPCVDPVNVVVVVVVVVCVVVVVDD

Sequence (93 aa):
PSWFETCGLASLEAAALGRNVVVSDRGYTRWYFGDEAFYVDPSNLASIRKGVLEAWEAPPQTTLAERVAREFTWERTAERTEAAYAKAAGGGA

pLDDT: mean 92.69, std 8.27, range [49.91, 98.5]